Protein AF-A0A9D5KAJ9-F1 (afdb_monomer_lite)

Sequence (89 aa):
MNQAIVNKEFVSMLHQAHADSIESAYMARMSVDGNPDDVKILDIDGARVFLSREPWSWSNRAILSGNETSQTIDKVVAEFEKHGTQCHI

Secondary structure (DSSP, 8-state):
-------HHHHHHHHHHHHHHHHHHHHHHHTSTT-TT--EEEEETTEEEEEEEETTEEEEEEE--S---HHHHHHHHHHHHHTTPPP--

Foldseek 3Di:
DDPPPPPPVVVLVVLVVVVVVVVVVLVVCCPPPPSPQPWDWDQQVNKTKIWTNDPPAIDIDIRDSPPDDPVSVVVNCVVCVVRVHDDDD

Structure (mmCIF, N/CA/C/O backbone):
data_AF-A0A9D5KAJ9-F1
#
_entry.id   AF-A0A9D5KAJ9-F1
#
loop_
_atom_site.group_PDB
_atom_site.id
_atom_site.type_symbol
_atom_site.label_atom_id
_atom_site.label_alt_id
_atom_site.label_comp_id
_atom_site.labe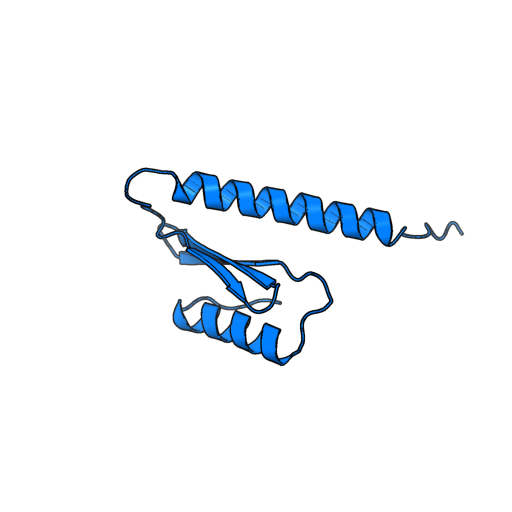l_asym_id
_atom_site.label_entity_id
_atom_site.label_seq_id
_atom_site.pdbx_PDB_ins_code
_atom_site.Cartn_x
_atom_site.Cartn_y
_atom_site.Cartn_z
_atom_site.occupancy
_atom_site.B_iso_or_equiv
_atom_site.auth_seq_id
_atom_site.auth_comp_id
_atom_site.auth_asym_id
_atom_site.auth_atom_id
_atom_site.pdbx_PDB_model_num
ATOM 1 N N . MET A 1 1 ? -0.320 24.425 34.457 1.00 37.75 1 MET A N 1
ATOM 2 C CA . MET A 1 1 ? 0.075 23.248 33.656 1.00 37.75 1 MET A CA 1
ATOM 3 C C . MET A 1 1 ? -0.873 23.175 32.469 1.00 37.75 1 MET A C 1
ATOM 5 O O . MET A 1 1 ? -2.033 22.846 32.665 1.00 37.75 1 MET A O 1
ATOM 9 N N . ASN A 1 2 ? -0.428 23.591 31.280 1.00 42.03 2 ASN A N 1
ATOM 10 C CA . ASN A 1 2 ? -1.242 23.559 30.062 1.00 42.03 2 ASN A CA 1
ATOM 11 C C . ASN A 1 2 ? -1.226 22.137 29.496 1.00 42.03 2 ASN A C 1
ATOM 13 O O . ASN A 1 2 ? -0.280 21.759 28.810 1.00 42.03 2 ASN A O 1
ATOM 17 N N . GLN A 1 3 ? -2.253 21.342 29.793 1.00 50.91 3 GLN A N 1
ATOM 18 C CA . GLN A 1 3 ? -2.545 20.166 28.981 1.00 50.91 3 GLN A CA 1
ATOM 19 C C . GLN A 1 3 ? -3.120 20.675 27.661 1.00 50.91 3 GLN A C 1
ATOM 21 O O . GLN A 1 3 ? -4.263 21.125 27.605 1.00 50.91 3 GLN A O 1
ATOM 26 N N . ALA A 1 4 ? -2.301 20.664 26.610 1.00 55.88 4 ALA A N 1
ATOM 27 C CA . ALA A 1 4 ? -2.803 20.799 25.255 1.00 55.88 4 ALA A CA 1
ATOM 28 C C . ALA A 1 4 ? -3.806 19.661 25.041 1.00 55.88 4 ALA A C 1
ATOM 30 O O . ALA A 1 4 ? -3.429 18.490 25.016 1.00 55.88 4 ALA A O 1
ATOM 31 N N . ILE A 1 5 ? -5.090 20.002 24.956 1.00 56.66 5 ILE A N 1
ATOM 32 C CA . ILE A 1 5 ? -6.116 19.076 24.495 1.00 56.66 5 ILE A CA 1
ATOM 33 C C . ILE A 1 5 ? -5.733 18.775 23.051 1.00 56.66 5 ILE A C 1
ATOM 35 O O . ILE A 1 5 ? -5.955 19.589 22.157 1.00 56.66 5 ILE A O 1
ATOM 39 N N . VAL A 1 6 ? -5.065 17.646 22.837 1.00 60.94 6 VAL A N 1
ATOM 40 C CA . VAL A 1 6 ? -4.800 17.126 21.502 1.00 60.94 6 VAL A CA 1
ATOM 41 C C . VAL A 1 6 ? -6.170 16.880 20.880 1.00 60.94 6 VAL A C 1
ATOM 43 O O . VAL A 1 6 ? -6.879 15.948 21.264 1.00 60.94 6 VAL A O 1
ATOM 46 N N . ASN A 1 7 ? -6.592 17.782 19.992 1.00 79.31 7 ASN A N 1
ATOM 47 C CA . ASN A 1 7 ? -7.871 17.661 19.317 1.00 79.31 7 ASN A CA 1
ATOM 48 C C . ASN A 1 7 ? -7.805 16.416 18.423 1.00 79.31 7 ASN A C 1
ATOM 50 O O . ASN A 1 7 ? -7.041 16.377 17.458 1.00 79.31 7 ASN A O 1
ATOM 54 N N . LYS A 1 8 ? -8.587 15.390 18.771 1.00 75.12 8 LYS A N 1
ATOM 55 C CA . LYS A 1 8 ? -8.633 14.115 18.046 1.00 75.12 8 LYS A CA 1
ATOM 56 C C . LYS A 1 8 ? -8.974 14.307 16.568 1.00 75.12 8 LYS A C 1
ATOM 58 O O . LYS A 1 8 ? -8.425 13.591 15.738 1.00 75.12 8 LYS A O 1
ATOM 63 N N . GLU A 1 9 ? -9.810 15.290 16.236 1.00 77.81 9 GLU A N 1
ATOM 64 C CA . GLU A 1 9 ? -10.148 15.613 14.846 1.00 77.81 9 GLU A CA 1
ATOM 65 C C . GLU A 1 9 ? -8.930 16.146 14.093 1.00 77.81 9 GLU A C 1
ATOM 67 O O . GLU A 1 9 ? -8.634 15.696 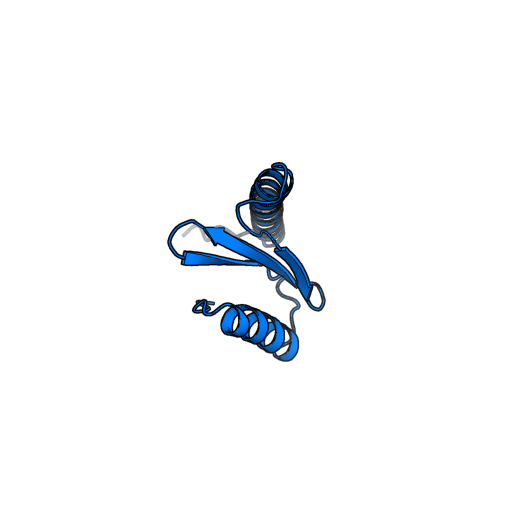12.992 1.00 77.81 9 GLU A O 1
ATOM 72 N N . PHE A 1 10 ? -8.163 17.042 14.717 1.00 77.81 10 PHE A N 1
ATOM 73 C CA . PHE A 1 10 ? -6.946 17.588 14.118 1.00 77.81 10 PHE A CA 1
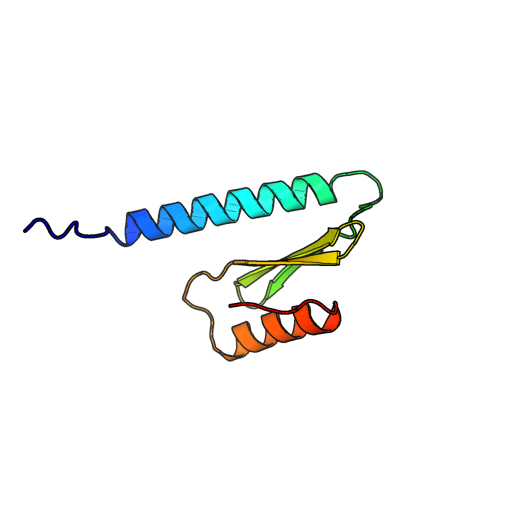ATOM 74 C C . PHE A 1 10 ? -5.881 16.506 13.891 1.00 77.81 10 PHE A C 1
ATOM 76 O O . PHE A 1 10 ? -5.251 16.468 12.837 1.00 77.81 10 PHE A O 1
ATOM 83 N N . VAL A 1 11 ? -5.709 15.583 14.842 1.00 78.12 11 VAL A N 1
ATOM 84 C CA . VAL A 1 11 ? -4.797 14.437 14.674 1.00 78.12 11 VAL A CA 1
ATOM 85 C C . VAL A 1 11 ? -5.273 13.504 13.564 1.00 78.12 11 VAL A C 1
ATOM 87 O O . VAL A 1 11 ? -4.466 13.084 12.741 1.00 78.12 11 VAL A O 1
ATOM 90 N N . SER A 1 12 ? -6.576 13.223 13.494 1.00 76.88 12 SER A N 1
ATOM 91 C CA . SER A 1 12 ? -7.156 12.415 12.419 1.00 76.88 12 SER A CA 1
ATOM 92 C C . SER A 1 12 ? -6.936 13.058 11.045 1.00 76.88 12 SER A C 1
ATOM 94 O O . SER A 1 12 ? -6.500 12.376 10.121 1.00 76.88 12 SER A O 1
ATOM 96 N N . MET A 1 13 ? -7.120 14.378 10.926 1.00 82.25 13 MET A N 1
ATOM 97 C CA . MET A 1 13 ? -6.810 15.118 9.700 1.00 82.25 13 MET A CA 1
ATOM 98 C C . MET A 1 13 ? -5.330 15.018 9.317 1.00 82.25 13 MET A C 1
ATOM 100 O O . MET A 1 13 ? -5.020 14.831 8.144 1.00 82.25 13 MET A O 1
ATOM 104 N N . LEU A 1 14 ? -4.410 15.125 10.281 1.00 83.19 14 LEU A N 1
ATOM 105 C CA . LEU A 1 14 ? -2.975 14.980 10.015 1.00 83.19 14 LEU A CA 1
ATOM 106 C C . LEU A 1 14 ? -2.617 13.564 9.559 1.00 83.19 14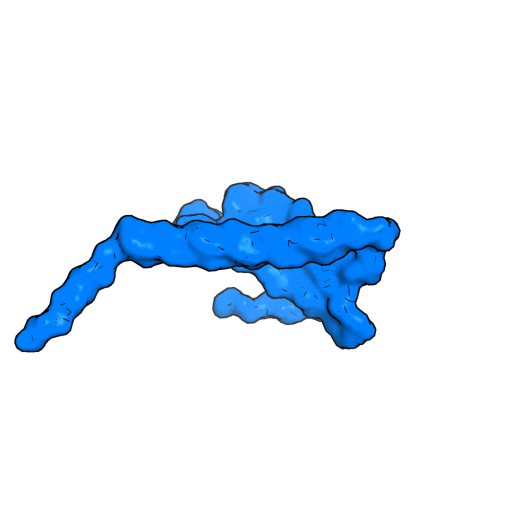 LEU A C 1
ATOM 108 O O . LEU A 1 14 ? -1.838 13.412 8.619 1.00 83.19 14 LEU A O 1
ATOM 112 N N . HIS A 1 15 ? -3.195 12.538 10.184 1.00 77.44 15 HIS A N 1
ATOM 113 C CA . HIS A 1 15 ? -3.008 11.152 9.757 1.00 77.44 15 HIS A CA 1
ATOM 114 C C . HIS A 1 15 ? -3.540 10.937 8.337 1.00 77.44 15 HIS A C 1
ATOM 116 O O . HIS A 1 15 ? -2.855 10.317 7.528 1.00 77.44 15 HIS A O 1
ATOM 122 N N . GLN A 1 16 ? -4.698 11.514 8.003 1.00 80.62 16 GLN A N 1
ATOM 123 C CA . GLN A 1 16 ? -5.263 11.431 6.658 1.00 80.62 16 GLN A CA 1
ATOM 124 C C . GLN A 1 16 ? -4.405 12.169 5.621 1.00 80.62 16 GLN A C 1
ATOM 126 O O . GLN A 1 16 ? -4.096 11.621 4.570 1.00 80.62 16 GLN A O 1
ATOM 131 N N . ALA A 1 17 ? -3.937 13.380 5.927 1.00 84.38 17 ALA A N 1
ATOM 132 C CA . ALA A 1 17 ? -3.058 14.124 5.027 1.00 84.38 17 ALA A CA 1
ATOM 133 C C . ALA A 1 17 ? -1.713 13.407 4.809 1.00 84.38 17 ALA A C 1
ATOM 135 O O . ALA A 1 17 ? -1.174 13.396 3.701 1.00 84.38 17 ALA A O 1
ATOM 136 N N . HIS A 1 18 ? -1.167 12.784 5.857 1.00 81.81 18 HIS A N 1
ATOM 137 C CA . HIS A 1 18 ? 0.031 11.958 5.739 1.00 81.81 18 HIS A CA 1
ATOM 138 C C . HIS A 1 18 ? -0.224 10.723 4.872 1.00 81.81 18 HIS A C 1
ATOM 140 O O . HIS A 1 18 ? 0.603 10.385 4.024 1.00 81.81 18 HIS A O 1
ATOM 146 N N . ALA A 1 19 ? -1.385 10.096 5.051 1.00 80.56 19 ALA A N 1
ATOM 147 C CA . ALA A 1 19 ? -1.811 8.952 4.275 1.00 80.56 19 ALA A CA 1
ATOM 148 C C . ALA A 1 19 ? -1.903 9.260 2.776 1.00 80.56 19 ALA A C 1
ATOM 150 O O . ALA A 1 19 ? -1.298 8.566 1.959 1.00 80.56 19 ALA A O 1
ATOM 151 N N . ASP A 1 20 ? -2.588 10.348 2.431 1.00 85.38 20 ASP A N 1
ATOM 152 C CA . ASP A 1 20 ? -2.776 10.772 1.044 1.00 85.38 20 ASP A CA 1
ATOM 153 C C . ASP A 1 20 ? -1.438 11.184 0.397 1.00 85.38 20 ASP A C 1
ATOM 155 O O . ASP A 1 20 ? -1.195 10.927 -0.783 1.00 85.38 20 ASP A O 1
ATOM 159 N N . SER A 1 21 ? -0.522 11.767 1.180 1.00 86.12 21 SER A N 1
ATOM 160 C CA . SER A 1 21 ? 0.838 12.091 0.730 1.00 86.12 21 SER A CA 1
ATOM 161 C C . SER A 1 21 ? 1.659 10.838 0.398 1.00 86.12 21 SER A C 1
ATOM 163 O O . SER A 1 21 ? 2.313 10.782 -0.647 1.00 86.12 21 SER A O 1
ATOM 165 N N . ILE A 1 22 ? 1.592 9.803 1.245 1.00 83.88 22 ILE A N 1
ATOM 166 C CA . ILE A 1 22 ? 2.230 8.506 0.974 1.00 83.88 22 ILE A CA 1
ATOM 167 C C . ILE A 1 22 ? 1.647 7.895 -0.299 1.00 83.88 22 ILE A C 1
ATOM 169 O O . ILE A 1 22 ? 2.402 7.510 -1.191 1.00 83.88 22 ILE A O 1
ATOM 173 N N . GLU A 1 23 ? 0.322 7.835 -0.406 1.00 85.06 23 GLU A N 1
ATOM 174 C CA . GLU A 1 23 ? -0.361 7.274 -1.571 1.00 85.06 23 GLU A CA 1
ATOM 175 C C . GLU A 1 23 ? 0.054 7.983 -2.863 1.00 85.06 23 GLU A C 1
ATOM 177 O O . GLU A 1 23 ? 0.431 7.324 -3.833 1.00 85.06 23 GLU A O 1
ATOM 182 N N . SER A 1 24 ? 0.096 9.318 -2.856 1.00 88.19 24 SER A N 1
ATOM 183 C CA . SER A 1 24 ? 0.555 10.097 -4.006 1.00 88.19 24 SER A CA 1
ATOM 184 C C . SER A 1 24 ? 1.988 9.747 -4.417 1.00 88.19 24 SER A C 1
ATOM 186 O O . SER A 1 24 ? 2.284 9.732 -5.612 1.00 88.19 24 SER A O 1
ATOM 188 N N . ALA A 1 25 ? 2.881 9.461 -3.464 1.00 86.12 25 ALA A N 1
ATOM 189 C CA . ALA A 1 25 ? 4.258 9.078 -3.764 1.00 86.12 25 ALA A CA 1
ATOM 190 C C . ALA A 1 25 ? 4.343 7.697 -4.433 1.00 86.12 25 ALA A C 1
ATOM 192 O O . ALA A 1 25 ? 5.097 7.530 -5.391 1.00 86.12 25 ALA A O 1
ATOM 193 N N . TYR A 1 26 ? 3.561 6.718 -3.968 1.00 87.44 26 TYR A N 1
ATOM 194 C CA . TYR A 1 26 ? 3.505 5.391 -4.590 1.00 87.44 26 TYR A CA 1
ATOM 195 C C . TYR A 1 26 ? 2.826 5.438 -5.964 1.00 87.44 26 TYR A C 1
ATOM 197 O O . TYR A 1 26 ? 3.356 4.873 -6.916 1.00 87.44 26 TYR A O 1
ATOM 205 N N . MET A 1 27 ? 1.723 6.178 -6.105 1.00 88.38 27 MET A N 1
ATOM 206 C CA . MET A 1 27 ? 1.050 6.393 -7.393 1.00 88.38 27 MET A CA 1
ATOM 207 C C . MET A 1 27 ? 1.982 7.038 -8.428 1.00 88.38 27 MET A 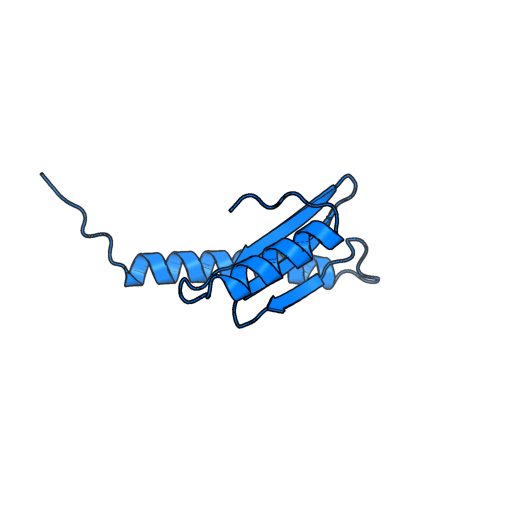C 1
ATOM 209 O O . MET A 1 27 ? 1.982 6.636 -9.589 1.00 88.38 27 MET A O 1
ATOM 213 N N . ALA A 1 28 ? 2.811 8.003 -8.014 1.00 87.06 28 ALA A N 1
ATOM 214 C CA . ALA A 1 28 ? 3.788 8.642 -8.894 1.00 87.06 28 ALA A CA 1
ATOM 215 C C . ALA A 1 28 ? 4.895 7.683 -9.365 1.00 87.06 28 ALA A C 1
ATOM 217 O O . ALA A 1 28 ? 5.380 7.818 -10.483 1.00 87.06 28 ALA A O 1
ATOM 218 N N . ARG A 1 29 ? 5.296 6.710 -8.537 1.00 85.75 29 ARG A N 1
ATOM 219 C CA . ARG A 1 29 ? 6.235 5.649 -8.946 1.00 85.75 29 ARG A CA 1
ATOM 220 C C . ARG A 1 29 ? 5.558 4.631 -9.866 1.00 85.75 29 ARG A C 1
ATOM 222 O O . ARG A 1 29 ? 6.129 4.252 -10.881 1.00 85.75 29 ARG A O 1
ATOM 229 N N . MET A 1 30 ? 4.321 4.244 -9.544 1.00 89.31 30 MET A N 1
ATOM 230 C CA . MET A 1 30 ? 3.527 3.299 -10.336 1.00 89.31 30 MET A CA 1
ATOM 231 C C . MET A 1 30 ? 3.216 3.826 -11.744 1.00 89.31 30 MET A C 1
ATOM 233 O O . MET A 1 30 ? 3.065 3.037 -12.672 1.00 89.31 30 MET A O 1
ATOM 237 N N . SER A 1 31 ? 3.110 5.148 -11.912 1.00 90.12 31 SER A N 1
ATOM 238 C CA . SER A 1 31 ? 2.820 5.784 -13.202 1.00 90.12 31 SER A CA 1
ATOM 239 C C . SER A 1 31 ? 4.027 5.890 -14.139 1.00 90.12 31 SER A C 1
ATOM 241 O O . SER A 1 31 ? 3.858 6.276 -15.297 1.00 90.12 31 SER A O 1
ATOM 243 N N . VAL A 1 32 ? 5.231 5.539 -13.675 1.00 88.38 32 VAL A N 1
ATOM 244 C CA . VAL A 1 32 ? 6.406 5.403 -14.541 1.00 88.38 32 VAL A CA 1
ATOM 245 C C . VAL A 1 32 ? 6.199 4.205 -15.467 1.00 88.38 32 VAL A C 1
ATOM 247 O O . VAL A 1 32 ? 5.798 3.129 -15.021 1.00 88.38 32 VAL A O 1
ATOM 250 N N . ASP A 1 33 ? 6.475 4.389 -16.759 1.00 90.75 33 ASP A N 1
ATOM 251 C CA . ASP A 1 33 ? 6.228 3.362 -17.772 1.00 90.75 33 ASP A CA 1
ATOM 252 C C . ASP A 1 33 ? 6.919 2.034 -17.422 1.00 90.75 33 ASP A C 1
ATOM 254 O O . ASP A 1 33 ? 8.083 1.997 -17.016 1.00 90.75 33 ASP A O 1
ATOM 258 N N . GLY A 1 34 ? 6.165 0.943 -17.541 1.00 85.25 34 GLY A N 1
ATOM 259 C CA . GLY A 1 34 ? 6.598 -0.397 -17.148 1.00 85.25 34 GLY A CA 1
ATOM 260 C C . GLY A 1 34 ? 6.624 -0.686 -15.641 1.00 85.25 34 GLY A C 1
ATOM 261 O O . GLY A 1 34 ? 6.961 -1.813 -15.289 1.00 85.25 34 GLY A O 1
ATOM 262 N N . ASN A 1 35 ? 6.257 0.266 -14.767 1.00 87.38 35 ASN A N 1
ATOM 263 C CA . ASN A 1 35 ? 6.268 0.122 -13.302 1.00 87.38 35 ASN A CA 1
ATOM 264 C C . ASN A 1 35 ? 7.580 -0.517 -12.791 1.00 87.38 35 ASN A C 1
ATOM 266 O O . ASN A 1 35 ? 7.567 -1.628 -12.253 1.00 87.38 35 ASN A O 1
ATOM 270 N N . PRO A 1 36 ? 8.734 0.145 -12.996 1.00 84.19 36 PRO A N 1
ATOM 271 C CA . PRO A 1 36 ? 10.049 -0.449 -12.743 1.00 84.19 36 PRO A CA 1
ATOM 272 C C . PRO A 1 36 ? 10.260 -0.843 -11.275 1.00 84.19 36 PRO A C 1
ATOM 274 O O . PRO A 1 36 ? 11.014 -1.772 -10.990 1.00 84.19 36 PRO A O 1
ATOM 277 N N . ASP A 1 37 ? 9.554 -0.169 -10.368 1.00 85.69 37 ASP A N 1
ATOM 278 C CA . ASP A 1 37 ? 9.596 -0.399 -8.926 1.00 85.69 37 ASP A CA 1
ATOM 279 C C . ASP A 1 37 ? 8.540 -1.423 -8.457 1.00 85.69 37 ASP A C 1
ATOM 281 O O . ASP A 1 37 ? 8.290 -1.516 -7.256 1.00 85.69 37 ASP A O 1
ATOM 285 N N . ASP A 1 38 ? 7.876 -2.151 -9.371 1.00 88.00 38 ASP A N 1
ATOM 286 C CA . ASP A 1 38 ? 6.827 -3.158 -9.097 1.00 88.00 38 ASP A CA 1
ATOM 287 C C . ASP A 1 38 ? 5.847 -2.710 -7.994 1.00 88.00 38 ASP A C 1
ATOM 289 O O . ASP A 1 38 ? 5.555 -3.431 -7.034 1.00 88.00 38 ASP A O 1
ATOM 293 N N . VAL A 1 39 ? 5.396 -1.454 -8.089 1.00 89.50 39 VAL A N 1
ATOM 294 C CA . VAL A 1 39 ? 4.524 -0.840 -7.092 1.00 89.50 39 VAL A CA 1
ATOM 295 C C . VAL A 1 39 ? 3.169 -1.533 -7.091 1.00 89.50 39 VAL A C 1
ATOM 297 O O . VAL A 1 39 ? 2.565 -1.722 -8.149 1.00 89.50 39 VAL A O 1
ATOM 300 N N . LYS A 1 40 ? 2.668 -1.856 -5.894 1.00 89.62 40 LYS A N 1
ATOM 301 C CA . LYS A 1 40 ? 1.314 -2.374 -5.677 1.00 89.62 40 LYS A CA 1
ATOM 302 C C . LYS A 1 40 ? 0.606 -1.550 -4.619 1.00 89.62 40 LYS A C 1
ATOM 304 O O . LYS A 1 40 ? 1.170 -1.263 -3.564 1.00 89.62 40 LYS A O 1
ATOM 309 N N . ILE A 1 41 ? -0.641 -1.208 -4.910 1.00 89.44 41 ILE A N 1
ATOM 310 C CA . ILE A 1 41 ? -1.538 -0.492 -4.008 1.00 89.44 41 ILE A CA 1
ATOM 311 C C . ILE A 1 41 ? -2.765 -1.377 -3.829 1.00 89.44 41 ILE A C 1
ATOM 313 O O . ILE A 1 41 ? -3.426 -1.727 -4.806 1.00 89.44 41 ILE A O 1
ATOM 317 N N . LEU A 1 42 ? -3.015 -1.797 -2.594 1.00 90.38 42 LEU A N 1
ATOM 318 C CA . LEU A 1 42 ? -4.045 -2.760 -2.224 1.00 90.38 42 LEU A CA 1
ATOM 319 C C . LEU A 1 42 ? -4.964 -2.141 -1.168 1.00 90.38 42 LEU A C 1
ATOM 321 O O . LEU A 1 42 ? -4.510 -1.389 -0.308 1.00 90.38 42 LEU A O 1
ATOM 325 N N . ASP A 1 43 ? -6.242 -2.499 -1.210 1.00 89.31 43 ASP A N 1
ATOM 326 C CA . ASP A 1 43 ? -7.190 -2.252 -0.123 1.00 89.31 43 ASP A CA 1
ATOM 327 C C . ASP A 1 43 ? -7.475 -3.591 0.567 1.00 89.31 43 ASP A C 1
ATOM 329 O O . ASP A 1 43 ? -7.923 -4.546 -0.076 1.00 89.31 43 ASP A O 1
ATOM 333 N N . ILE A 1 44 ? -7.143 -3.683 1.855 1.00 89.31 44 ILE A N 1
ATOM 334 C CA . ILE A 1 44 ? -7.361 -4.870 2.683 1.00 89.31 44 ILE A CA 1
ATOM 335 C C . ILE A 1 44 ? -8.319 -4.487 3.805 1.00 89.31 44 ILE A C 1
ATOM 337 O O . ILE A 1 44 ? -7.910 -3.948 4.830 1.00 89.31 44 ILE A O 1
ATOM 341 N N . ASP A 1 45 ? -9.604 -4.777 3.601 1.00 87.75 45 ASP A N 1
ATOM 342 C CA . ASP A 1 45 ? -10.693 -4.470 4.536 1.00 87.75 45 ASP A CA 1
ATOM 343 C C . ASP A 1 45 ? -10.680 -2.999 5.025 1.00 87.75 45 ASP A C 1
ATOM 345 O O . ASP A 1 45 ? -10.918 -2.727 6.203 1.00 87.75 45 ASP A O 1
ATOM 349 N N . GLY A 1 46 ? -10.383 -2.042 4.136 1.00 82.69 46 GLY A N 1
ATOM 350 C CA . GLY A 1 46 ? -10.307 -0.611 4.451 1.00 82.69 46 GLY A CA 1
ATOM 351 C C . GLY A 1 46 ? -8.930 -0.112 4.904 1.00 82.69 46 GLY A C 1
ATOM 352 O O . GLY A 1 46 ? -8.725 1.102 4.981 1.00 82.69 46 GLY A O 1
ATOM 353 N N . ALA A 1 47 ? -7.967 -1.006 5.150 1.00 86.31 47 ALA A N 1
ATOM 354 C CA . ALA A 1 47 ? -6.564 -0.633 5.300 1.00 86.31 47 ALA A CA 1
ATOM 355 C C . ALA A 1 47 ? -5.926 -0.466 3.917 1.00 86.31 47 ALA A C 1
ATOM 357 O O . ALA A 1 47 ? -5.937 -1.391 3.099 1.00 86.31 47 ALA A O 1
ATOM 358 N N . ARG A 1 48 ? -5.323 0.698 3.656 1.00 87.94 48 ARG A N 1
ATOM 359 C CA . ARG A 1 48 ? -4.584 0.923 2.405 1.00 87.94 48 ARG A CA 1
ATOM 360 C C . ARG A 1 48 ? -3.167 0.398 2.561 1.00 87.94 48 ARG A C 1
ATOM 362 O O . ARG A 1 48 ? -2.455 0.802 3.479 1.00 87.94 48 ARG A O 1
ATOM 369 N N . VAL A 1 49 ? -2.749 -0.478 1.663 1.00 89.00 49 VAL A N 1
ATOM 370 C CA . VAL A 1 49 ? -1.462 -1.167 1.717 1.00 89.00 49 VAL A CA 1
ATOM 371 C C . VAL A 1 49 ? -0.662 -0.860 0.460 1.00 89.00 49 VAL A C 1
ATOM 373 O O . VAL A 1 49 ? -1.148 -1.000 -0.656 1.00 89.00 49 VAL A O 1
ATOM 376 N N . PHE A 1 50 ? 0.584 -0.453 0.652 1.00 89.69 50 PHE A N 1
ATOM 377 C CA . PHE A 1 50 ? 1.502 -0.012 -0.384 1.00 89.69 50 PHE A CA 1
ATOM 378 C C . PHE A 1 50 ? 2.749 -0.881 -0.342 1.00 89.69 50 PHE A C 1
ATOM 380 O O . PHE A 1 50 ? 3.346 -1.083 0.717 1.00 89.69 50 PHE A O 1
ATOM 387 N N . LEU A 1 51 ? 3.150 -1.372 -1.505 1.00 89.75 51 LEU A N 1
ATOM 388 C CA . LEU A 1 51 ? 4.356 -2.158 -1.711 1.00 89.75 51 LEU A CA 1
ATOM 389 C C . LEU A 1 51 ? 5.140 -1.543 -2.861 1.00 89.75 51 LEU A C 1
ATOM 391 O O . LEU A 1 51 ? 4.557 -1.105 -3.848 1.00 89.75 51 LEU A O 1
ATOM 395 N N . SER A 1 52 ? 6.458 -1.518 -2.740 1.00 88.62 52 SER A N 1
ATOM 396 C CA . SER A 1 52 ? 7.360 -1.128 -3.818 1.00 88.62 52 SER A CA 1
ATOM 397 C C . SER A 1 52 ? 8.639 -1.938 -3.707 1.00 88.62 52 SER A C 1
ATOM 399 O O . SER A 1 52 ? 9.197 -2.105 -2.624 1.00 88.62 52 SER A O 1
ATOM 401 N N . ARG A 1 53 ? 9.108 -2.450 -4.835 1.00 85.94 53 ARG A N 1
ATOM 402 C CA . ARG A 1 53 ? 10.401 -3.094 -4.974 1.00 85.94 53 ARG A CA 1
ATOM 403 C C . ARG A 1 53 ? 11.453 -2.025 -5.255 1.00 85.94 53 ARG A C 1
ATOM 405 O O . ARG A 1 53 ? 11.742 -1.708 -6.402 1.00 85.94 53 ARG A O 1
ATOM 412 N N . GLU A 1 54 ? 12.034 -1.477 -4.194 1.00 76.12 54 GLU A N 1
ATOM 413 C CA . GLU A 1 54 ? 13.192 -0.593 -4.323 1.00 76.12 54 GLU A CA 1
ATOM 414 C C . GLU A 1 54 ? 14.437 -1.420 -4.728 1.00 76.12 54 GLU A C 1
ATOM 416 O O . GLU A 1 54 ? 14.473 -2.637 -4.504 1.00 76.12 54 GLU A O 1
ATOM 421 N N . PRO A 1 55 ? 15.486 -0.805 -5.314 1.00 71.19 55 PRO A N 1
ATOM 422 C CA . PRO A 1 55 ? 16.600 -1.531 -5.940 1.00 71.19 55 PRO A CA 1
ATOM 423 C C . PRO A 1 55 ? 17.318 -2.560 -5.050 1.00 71.19 55 PRO A C 1
ATOM 425 O O . PRO A 1 55 ? 17.939 -3.489 -5.566 1.00 71.19 55 PRO A O 1
ATOM 428 N N . TRP A 1 56 ? 17.232 -2.411 -3.725 1.00 66.56 56 TRP A N 1
ATOM 429 C CA . TRP A 1 56 ? 17.931 -3.252 -2.748 1.00 66.56 56 TRP A CA 1
ATOM 430 C C . TRP A 1 56 ? 17.008 -3.899 -1.707 1.00 66.56 56 TRP A C 1
ATOM 432 O O . TRP A 1 56 ? 17.474 -4.713 -0.911 1.00 66.56 56 TRP A O 1
ATOM 442 N N . SER A 1 57 ? 15.715 -3.562 -1.694 1.00 73.19 57 SER A N 1
ATOM 443 C CA . SER A 1 57 ? 14.753 -4.078 -0.716 1.00 73.19 57 SER A CA 1
ATOM 444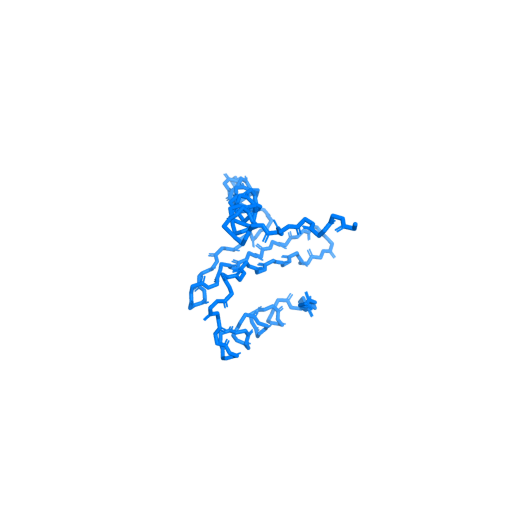 C C . SER A 1 57 ? 13.316 -3.794 -1.129 1.00 73.19 57 SER A C 1
ATOM 446 O O . SER A 1 57 ? 13.032 -2.816 -1.813 1.00 73.19 57 SER A O 1
ATOM 448 N N . TRP A 1 58 ? 12.385 -4.594 -0.627 1.00 76.38 58 TRP A N 1
ATOM 449 C CA . TRP A 1 58 ? 10.978 -4.225 -0.663 1.00 76.38 58 TRP A CA 1
ATOM 450 C C . TRP A 1 58 ? 10.673 -3.191 0.427 1.00 76.38 58 TRP A C 1
ATOM 452 O O . TRP A 1 58 ? 11.008 -3.383 1.594 1.00 76.38 58 TRP A O 1
ATOM 462 N N . SER A 1 59 ? 10.034 -2.100 0.025 1.00 81.38 59 SER A N 1
ATOM 463 C CA . SER A 1 59 ? 9.436 -1.098 0.898 1.00 81.38 59 SER A CA 1
ATOM 464 C C . SER A 1 59 ? 7.952 -1.413 1.037 1.00 81.38 59 SER A C 1
ATOM 466 O O . SER A 1 59 ? 7.273 -1.690 0.043 1.00 81.38 59 SER A O 1
ATOM 468 N N . ASN A 1 60 ? 7.457 -1.406 2.270 1.00 85.12 60 ASN A N 1
ATOM 469 C CA . ASN A 1 60 ? 6.063 -1.664 2.583 1.00 85.12 60 ASN A CA 1
ATOM 470 C C . ASN A 1 60 ? 5.513 -0.547 3.479 1.00 85.12 60 ASN A C 1
ATOM 472 O O . ASN A 1 60 ? 6.210 0.007 4.330 1.00 85.12 60 ASN A O 1
ATOM 476 N N . ARG A 1 61 ? 4.255 -0.162 3.275 1.00 86.69 61 ARG A N 1
ATOM 477 C CA . ARG A 1 61 ? 3.523 0.705 4.204 1.00 86.69 61 ARG A CA 1
ATOM 478 C C . ARG A 1 61 ? 2.070 0.280 4.250 1.00 86.69 61 ARG A C 1
ATOM 480 O O . ARG A 1 61 ? 1.480 0.005 3.215 1.00 86.69 61 ARG A O 1
ATOM 487 N N . ALA A 1 62 ? 1.489 0.261 5.440 1.00 86.94 62 ALA A N 1
ATOM 488 C CA . ALA A 1 62 ? 0.051 0.143 5.618 1.00 86.94 62 ALA A CA 1
ATOM 489 C C . ALA A 1 62 ? -0.454 1.387 6.339 1.00 86.94 62 ALA A C 1
ATOM 491 O O . ALA A 1 62 ? 0.189 1.889 7.261 1.00 86.94 62 ALA A O 1
ATOM 492 N N . ILE A 1 63 ? -1.597 1.887 5.898 1.00 84.62 63 ILE A N 1
ATOM 493 C CA . ILE A 1 63 ? -2.290 3.011 6.502 1.00 84.62 63 ILE A CA 1
ATOM 494 C C . ILE A 1 63 ? -3.538 2.445 7.157 1.00 84.62 63 ILE A C 1
ATOM 496 O O . ILE A 1 63 ? -4.436 1.948 6.477 1.00 84.62 63 ILE A O 1
ATOM 500 N N . LEU A 1 64 ? -3.555 2.528 8.484 1.00 84.25 64 LEU A N 1
ATOM 501 C CA . LEU A 1 64 ? -4.648 2.073 9.328 1.00 84.25 64 LEU A CA 1
ATOM 502 C C . LEU A 1 64 ? -5.509 3.282 9.715 1.00 84.25 64 LEU A C 1
ATOM 504 O O . LEU A 1 64 ? -5.000 4.302 10.182 1.00 84.25 64 LEU A O 1
ATOM 508 N N . SER A 1 65 ? -6.815 3.166 9.512 1.00 76.50 65 SER A N 1
ATOM 509 C CA . SER A 1 65 ? -7.843 4.134 9.900 1.00 76.50 65 SER A CA 1
ATOM 510 C C . SER A 1 65 ? -8.117 4.153 11.410 1.00 76.50 65 SER A C 1
ATOM 512 O O . SER A 1 65 ? -8.724 5.100 11.912 1.00 76.50 65 SER A O 1
ATOM 514 N N . GLY A 1 66 ? -7.672 3.124 12.138 1.00 79.25 66 GLY A N 1
ATOM 515 C CA . GLY A 1 66 ? -7.930 2.919 13.563 1.00 79.25 66 GLY A CA 1
ATOM 516 C C . GLY A 1 66 ? -9.184 2.090 13.854 1.00 79.25 66 GLY A C 1
ATOM 517 O O . GLY A 1 66 ? -9.486 1.854 15.023 1.00 79.25 66 GLY A O 1
ATOM 518 N N . ASN A 1 67 ? -9.900 1.643 12.818 1.00 80.00 67 ASN A N 1
ATOM 519 C CA . ASN A 1 67 ? -11.084 0.785 12.926 1.00 80.00 67 ASN A CA 1
ATOM 520 C C . ASN A 1 67 ? -10.810 -0.662 12.478 1.00 80.00 67 ASN A C 1
ATOM 522 O O . ASN A 1 67 ? -11.738 -1.466 12.384 1.00 80.00 67 ASN A O 1
ATOM 526 N N . GLU A 1 68 ? -9.555 -0.997 12.175 1.00 84.75 68 GLU A N 1
ATOM 527 C CA . GLU A 1 68 ? -9.168 -2.315 11.690 1.00 84.75 68 GLU A CA 1
ATOM 528 C C . GLU A 1 68 ? -9.357 -3.378 12.770 1.00 84.75 68 GLU A C 1
ATOM 530 O O . GLU A 1 68 ? -9.012 -3.204 13.941 1.00 84.75 68 GLU A O 1
ATOM 535 N N . THR A 1 69 ? -9.884 -4.526 12.355 1.00 89.88 69 THR A N 1
ATOM 536 C CA . THR A 1 69 ? -9.944 -5.698 13.226 1.00 89.88 69 THR A CA 1
ATOM 537 C C . THR A 1 69 ? -8.577 -6.375 13.284 1.00 89.88 69 THR A C 1
ATOM 539 O O . THR A 1 69 ? -7.768 -6.239 12.365 1.00 89.88 69 THR A O 1
ATOM 542 N N . SER A 1 70 ? -8.324 -7.187 14.313 1.00 88.62 70 SER A N 1
ATOM 543 C CA . SER A 1 70 ? -7.100 -8.001 14.363 1.00 88.62 70 SER A CA 1
ATOM 544 C C . SER A 1 70 ? -6.942 -8.887 13.121 1.00 88.62 70 SER A C 1
ATOM 546 O O . SER A 1 70 ? -5.843 -9.009 12.605 1.00 88.62 70 SER A O 1
ATOM 548 N N . GLN A 1 71 ? -8.045 -9.405 12.566 1.00 90.06 71 GLN A N 1
ATOM 549 C CA . GLN A 1 71 ? -8.020 -10.193 11.328 1.00 90.06 71 GLN A CA 1
ATOM 550 C C . GLN A 1 71 ? -7.554 -9.372 10.118 1.00 90.06 71 GLN A C 1
ATOM 552 O O . GLN A 1 71 ? -6.873 -9.896 9.241 1.00 90.06 71 GLN A O 1
ATOM 557 N N . THR A 1 72 ? -7.920 -8.091 10.059 1.00 88.88 72 THR A N 1
ATOM 558 C CA . THR A 1 72 ? -7.452 -7.169 9.018 1.00 88.88 72 THR A CA 1
ATOM 559 C C . THR A 1 72 ? -5.948 -6.953 9.143 1.00 88.88 72 THR A C 1
ATOM 561 O O . THR A 1 72 ? -5.231 -7.079 8.154 1.00 88.88 72 THR A O 1
ATOM 564 N N . ILE A 1 73 ? -5.460 -6.708 10.362 1.00 87.56 73 ILE A N 1
ATOM 565 C CA . ILE A 1 73 ? -4.025 -6.555 10.631 1.00 87.56 73 ILE A CA 1
ATOM 566 C C . ILE A 1 73 ? -3.271 -7.830 10.231 1.00 87.56 73 ILE A C 1
ATOM 568 O O . ILE A 1 73 ? -2.272 -7.740 9.522 1.00 87.56 73 ILE A O 1
ATOM 572 N N . ASP A 1 74 ? -3.784 -9.011 10.581 1.00 90.62 74 ASP A N 1
ATOM 573 C CA . ASP A 1 74 ? -3.171 -10.292 10.213 1.00 90.62 74 ASP A CA 1
ATOM 574 C C . ASP A 1 74 ? -3.072 -10.468 8.689 1.00 90.62 74 ASP A C 1
ATOM 576 O O . ASP A 1 74 ? -2.052 -10.932 8.181 1.00 90.62 74 ASP A O 1
ATOM 580 N N . LYS A 1 75 ? -4.098 -10.056 7.930 1.00 90.56 75 LYS A N 1
ATOM 581 C CA . LYS A 1 75 ? -4.057 -10.077 6.457 1.00 90.56 75 LYS A CA 1
ATOM 582 C C . LYS A 1 75 ? -3.003 -9.121 5.898 1.00 90.56 75 LYS A C 1
ATOM 584 O O . LYS A 1 75 ? -2.302 -9.491 4.960 1.00 90.56 75 LYS A O 1
ATOM 589 N N . VAL A 1 76 ? -2.884 -7.917 6.463 1.00 89.56 76 VAL A N 1
ATOM 590 C CA . VAL A 1 76 ? -1.864 -6.932 6.067 1.00 89.56 76 VAL A CA 1
ATOM 591 C C . VAL A 1 76 ? -0.460 -7.481 6.327 1.00 89.56 76 VAL A C 1
ATOM 593 O O . VAL A 1 76 ? 0.391 -7.441 5.441 1.00 89.56 76 VAL A O 1
ATOM 596 N N . VAL A 1 77 ? -0.227 -8.052 7.512 1.00 88.69 77 VAL A N 1
ATOM 597 C CA . VAL A 1 77 ? 1.057 -8.669 7.875 1.00 88.69 77 VAL A CA 1
ATOM 598 C C . VAL A 1 77 ? 1.374 -9.844 6.951 1.00 88.69 77 VAL A C 1
ATOM 600 O O . VAL A 1 77 ? 2.471 -9.902 6.400 1.00 88.69 77 VAL A O 1
ATOM 603 N N . ALA A 1 78 ? 0.409 -10.734 6.708 1.00 89.19 78 ALA A N 1
ATOM 604 C CA . ALA A 1 78 ? 0.586 -11.860 5.796 1.00 89.19 78 ALA A CA 1
ATOM 605 C C . ALA A 1 78 ? 0.939 -11.401 4.370 1.00 89.19 78 ALA A C 1
ATOM 607 O O . ALA A 1 78 ? 1.722 -12.057 3.682 1.00 89.19 78 ALA A O 1
ATOM 608 N N . GLU A 1 79 ? 0.392 -10.271 3.913 1.00 89.19 79 GLU A N 1
ATOM 609 C CA . GLU A 1 79 ? 0.739 -9.699 2.611 1.00 89.19 79 GLU A CA 1
ATOM 610 C C . GLU A 1 79 ? 2.193 -9.205 2.571 1.00 89.19 79 GLU A C 1
ATOM 612 O O . GLU A 1 79 ? 2.904 -9.430 1.591 1.00 89.19 79 GLU A O 1
ATOM 617 N N . PHE A 1 80 ? 2.680 -8.607 3.657 1.00 87.62 80 PHE A N 1
ATOM 618 C CA . PHE A 1 80 ? 4.077 -8.187 3.784 1.00 87.62 80 PHE A CA 1
ATOM 619 C C . PHE A 1 80 ? 5.053 -9.366 3.850 1.00 87.62 80 PHE A C 1
ATOM 621 O O . PHE A 1 80 ? 6.112 -9.331 3.210 1.00 87.62 80 PHE A O 1
ATOM 628 N N . GLU A 1 81 ? 4.685 -10.438 4.547 1.00 85.88 81 GLU A N 1
ATOM 629 C CA . GLU A 1 81 ? 5.499 -11.651 4.646 1.00 85.88 81 GLU A CA 1
ATOM 630 C C . GLU A 1 81 ? 5.671 -12.353 3.292 1.00 85.88 81 GLU A C 1
ATOM 632 O O . GLU A 1 81 ? 6.778 -12.791 2.970 1.00 85.88 81 GLU A O 1
ATOM 637 N N . LYS A 1 82 ? 4.629 -12.391 2.443 1.00 84.69 82 LYS A N 1
ATOM 638 C CA . LYS A 1 82 ? 4.726 -12.936 1.069 1.00 84.69 82 LYS A CA 1
ATOM 639 C C . LYS A 1 82 ? 5.815 -12.258 0.242 1.00 84.69 82 LYS A C 1
ATOM 641 O O . LYS A 1 82 ? 6.420 -12.890 -0.622 1.00 84.69 82 LYS A O 1
ATOM 646 N N . HIS A 1 83 ? 6.055 -10.977 0.502 1.00 79.44 83 HIS A N 1
ATOM 647 C CA . HIS A 1 83 ? 7.046 -10.169 -0.198 1.00 79.44 83 HIS A CA 1
ATOM 648 C C . HIS A 1 83 ? 8.413 -10.137 0.501 1.00 79.44 83 HIS A C 1
ATOM 650 O O . HIS A 1 83 ? 9.309 -9.417 0.064 1.00 79.44 83 HIS A O 1
ATOM 656 N N . GLY A 1 84 ? 8.610 -10.949 1.548 1.00 70.31 84 GLY A N 1
ATOM 657 C CA . GLY A 1 84 ? 9.872 -11.027 2.285 1.00 70.31 84 GLY A CA 1
ATOM 658 C C . GLY A 1 84 ? 10.200 -9.746 3.049 1.00 70.31 84 GLY A C 1
ATOM 659 O O . GLY A 1 84 ? 11.364 -9.489 3.351 1.00 70.31 84 GLY A O 1
ATOM 660 N N . THR A 1 85 ? 9.185 -8.929 3.338 1.00 67.94 85 THR A N 1
ATOM 661 C CA . THR A 1 85 ? 9.342 -7.703 4.119 1.00 67.94 85 THR A CA 1
ATOM 662 C C . THR A 1 85 ? 9.013 -7.947 5.577 1.00 67.94 85 THR A C 1
ATOM 664 O O . THR A 1 85 ? 8.005 -8.573 5.895 1.00 67.94 85 THR A O 1
ATOM 667 N N . GLN A 1 86 ? 9.851 -7.430 6.476 1.00 60.81 86 GLN A N 1
ATOM 668 C CA . GLN A 1 86 ? 9.506 -7.391 7.892 1.00 60.81 86 GLN A CA 1
ATOM 669 C C . GLN A 1 86 ? 8.449 -6.309 8.118 1.00 60.81 86 GLN A C 1
ATOM 671 O O . GLN A 1 86 ? 8.585 -5.177 7.653 1.00 60.81 86 GLN A O 1
ATOM 676 N N . CYS A 1 87 ? 7.377 -6.676 8.813 1.00 54.62 87 CYS A N 1
ATOM 677 C CA . CYS A 1 87 ? 6.379 -5.730 9.280 1.00 54.62 87 CYS A CA 1
ATOM 678 C C . CYS A 1 87 ? 6.806 -5.204 10.654 1.00 54.62 87 CYS A C 1
ATOM 680 O O . CYS A 1 87 ? 6.986 -5.983 11.591 1.00 54.62 87 CYS A O 1
ATOM 682 N N . HIS A 1 88 ? 6.962 -3.888 10.773 1.00 55.06 88 HIS A N 1
ATOM 683 C CA . HIS A 1 88 ? 7.089 -3.203 12.055 1.00 55.06 88 HIS A CA 1
ATOM 684 C C . HIS A 1 88 ? 5.838 -2.339 12.224 1.00 55.06 88 HIS A C 1
ATOM 686 O O . HIS A 1 88 ? 5.693 -1.342 11.516 1.00 55.06 88 HIS A O 1
ATOM 692 N N . ILE A 1 89 ? 4.919 -2.778 13.089 1.00 53.59 89 ILE A N 1
ATOM 693 C CA . ILE A 1 89 ? 3.699 -2.043 13.463 1.00 53.59 89 ILE A CA 1
ATOM 694 C C . ILE A 1 89 ? 4.013 -1.138 14.650 1.00 53.59 89 ILE A C 1
ATOM 696 O O . ILE A 1 89 ? 4.634 -1.648 15.612 1.00 53.59 89 ILE A O 1
#

pLDDT: mean 80.82, std 11.55, range [37.75, 90.75]

Organism: NCBI:txid2052148

Radius of gyration: 15.32 Å; chains: 1; bounding box: 29×36×51 Å